Protein AF-M4RTB0-F1 (afdb_monomer)

Foldseek 3Di:
DDQPDQDDCVVDPDPQAVVQPPHPDDRPDDPDDRDDDDPVVVVVVVVVVVVD

Mean predicted aligned error: 3.94 Å

Solvent-accessible surface area (backbone atoms only — not comparable to full-atom values): 3717 Å² total; per-residue (Å²): 138,76,81,87,66,86,63,88,58,82,93,52,92,46,63,65,55,60,78,41,61,98,51,101,56,85,74,83,83,60,103,71,78,79,64,78,80,56,65,75,58,54,52,52,52,52,54,61,57,70,75,107

Structure (mmCIF, N/CA/C/O backbone):
data_AF-M4RTB0-F1
#
_entry.id   AF-M4RTB0-F1
#
loop_
_atom_site.group_PDB
_atom_site.id
_atom_site.type_symbol
_atom_site.label_atom_id
_atom_site.label_alt_id
_atom_site.label_comp_id
_atom_site.label_asym_id
_atom_site.label_entity_id
_atom_site.label_seq_id
_atom_site.pdbx_PDB_ins_code
_atom_site.Cartn_x
_atom_site.Cartn_y
_atom_site.Cartn_z
_atom_site.occupancy
_atom_site.B_iso_or_equiv
_atom_site.auth_seq_id
_atom_site.auth_comp_id
_atom_site.auth_asym_id
_atom_site.auth_atom_id
_atom_site.pdbx_PDB_model_num
ATOM 1 N N . MET A 1 1 ? -16.980 -0.867 -4.677 1.00 67.44 1 MET A N 1
ATOM 2 C CA . MET A 1 1 ? -15.519 -0.842 -4.920 1.00 67.44 1 MET A CA 1
ATOM 3 C C . MET A 1 1 ? -15.260 0.033 -6.130 1.00 67.44 1 MET A C 1
ATOM 5 O O . MET A 1 1 ? -16.054 -0.028 -7.057 1.00 67.44 1 MET A O 1
ATOM 9 N N . GLN A 1 2 ? -14.213 0.855 -6.101 1.00 84.38 2 GLN A N 1
ATOM 10 C CA . GLN A 1 2 ? -13.773 1.656 -7.246 1.00 84.38 2 GLN A CA 1
ATOM 11 C C . GLN A 1 2 ? -12.309 1.304 -7.516 1.00 84.38 2 GLN A C 1
ATOM 13 O O . GLN A 1 2 ? -11.468 1.548 -6.652 1.00 84.38 2 GLN A O 1
ATOM 18 N N . PHE A 1 3 ? -12.027 0.687 -8.664 1.00 89.75 3 PHE A N 1
ATOM 19 C CA . PHE A 1 3 ? -10.682 0.222 -9.031 1.00 89.75 3 PHE A CA 1
ATOM 20 C C . PHE A 1 3 ? -10.007 1.115 -10.078 1.00 89.75 3 PHE A C 1
ATOM 22 O O . PHE A 1 3 ? -8.785 1.119 -10.16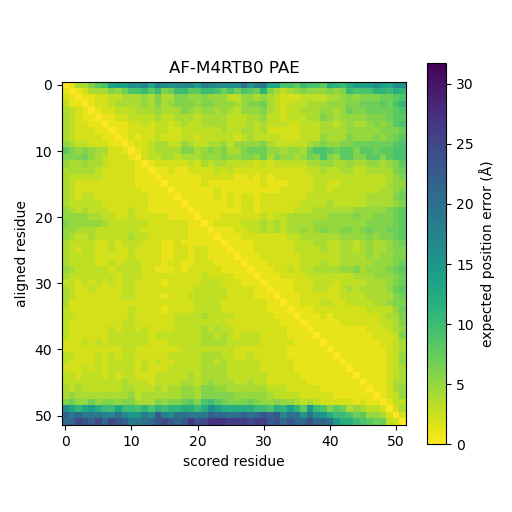6 1.00 89.75 3 PHE A O 1
ATOM 29 N N . ASP A 1 4 ? -10.785 1.913 -10.811 1.00 92.88 4 ASP A N 1
ATOM 30 C CA . ASP A 1 4 ? -10.281 2.795 -11.873 1.00 92.88 4 ASP A CA 1
ATOM 31 C C . ASP A 1 4 ? -9.737 4.131 -11.345 1.00 92.88 4 ASP A C 1
ATOM 33 O O . ASP A 1 4 ? -9.177 4.929 -12.094 1.00 92.88 4 ASP A O 1
ATOM 37 N N . ASN A 1 5 ? -9.908 4.399 -10.047 1.00 91.50 5 ASN A N 1
ATOM 38 C CA . ASN A 1 5 ? -9.405 5.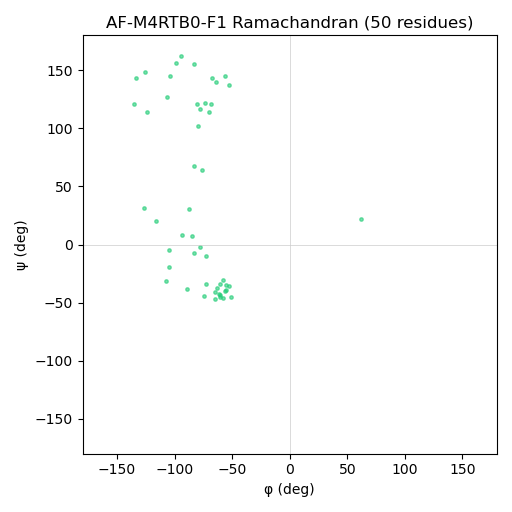620 -9.437 1.00 91.50 5 ASN A CA 1
ATOM 39 C C . ASN A 1 5 ? -7.893 5.512 -9.191 1.00 91.50 5 ASN A C 1
ATOM 41 O O . ASN A 1 5 ? -7.448 4.687 -8.389 1.00 91.50 5 ASN A O 1
ATOM 45 N N . ILE A 1 6 ? -7.118 6.373 -9.849 1.00 90.75 6 ILE A N 1
ATOM 46 C CA . ILE A 1 6 ? -5.668 6.460 -9.667 1.00 90.75 6 ILE A CA 1
ATOM 47 C C . ILE A 1 6 ? -5.384 7.279 -8.409 1.00 90.75 6 ILE A C 1
ATOM 49 O O . ILE A 1 6 ? -5.763 8.444 -8.308 1.00 90.75 6 ILE A O 1
ATOM 53 N N . ILE A 1 7 ? -4.694 6.669 -7.448 1.00 90.12 7 ILE A N 1
ATOM 54 C CA . ILE A 1 7 ? -4.346 7.306 -6.178 1.00 90.12 7 ILE A CA 1
ATOM 55 C C . ILE A 1 7 ? -2.857 7.634 -6.186 1.00 90.12 7 ILE A C 1
ATOM 57 O O . ILE A 1 7 ? -2.033 6.745 -6.385 1.00 90.12 7 ILE A O 1
ATOM 61 N N . ASP A 1 8 ? -2.511 8.891 -5.906 1.00 90.38 8 ASP A N 1
ATOM 62 C CA . ASP A 1 8 ? -1.116 9.275 -5.696 1.00 90.38 8 ASP A CA 1
ATOM 63 C C . ASP A 1 8 ? -0.579 8.659 -4.393 1.00 90.38 8 ASP A C 1
ATOM 65 O O . ASP A 1 8 ? -1.114 8.875 -3.302 1.00 90.38 8 ASP A O 1
ATOM 69 N N . ARG A 1 9 ? 0.483 7.861 -4.518 1.00 90.50 9 ARG A N 1
ATOM 70 C CA . ARG A 1 9 ? 1.184 7.203 -3.407 1.00 90.50 9 ARG A CA 1
ATOM 71 C C . ARG A 1 9 ? 2.519 7.865 -3.067 1.00 90.50 9 ARG A C 1
ATOM 73 O O . ARG A 1 9 ? 3.123 7.489 -2.063 1.00 90.50 9 ARG A O 1
ATOM 80 N N . THR A 1 10 ? 2.955 8.866 -3.830 1.00 83.88 10 THR A N 1
ATOM 81 C CA . THR A 1 10 ? 4.203 9.613 -3.604 1.00 83.88 10 THR A CA 1
ATOM 82 C C . THR A 1 10 ? 4.327 10.232 -2.204 1.00 83.88 10 THR A C 1
ATOM 84 O O . THR A 1 10 ? 5.424 10.178 -1.650 1.00 83.88 10 THR A O 1
ATOM 87 N N . PRO A 1 11 ? 3.265 10.789 -1.576 1.00 87.75 11 PRO A N 1
ATOM 88 C CA . PRO A 1 11 ? 3.379 11.350 -0.226 1.00 87.75 11 PRO A CA 1
ATOM 89 C C . PRO A 1 11 ? 3.381 10.287 0.887 1.00 87.75 11 PRO A C 1
ATOM 91 O O . PRO A 1 11 ? 3.473 10.635 2.063 1.00 87.75 11 PRO A O 1
ATOM 94 N N . SER A 1 12 ? 3.243 9.002 0.549 1.00 88.12 12 SER A N 1
ATOM 95 C CA . SER A 1 12 ? 3.210 7.907 1.522 1.00 88.12 12 SER A CA 1
ATOM 96 C C . SER A 1 12 ? 4.590 7.280 1.738 1.00 88.12 12 SER A C 1
ATOM 98 O O . SER A 1 12 ? 5.475 7.384 0.897 1.00 88.12 12 SER A O 1
ATOM 100 N N . TYR A 1 13 ? 4.752 6.537 2.834 1.00 93.25 13 TYR A N 1
ATOM 101 C CA . TYR A 1 13 ? 5.944 5.718 3.100 1.00 93.25 13 TYR A CA 1
ATOM 102 C C . TYR A 1 13 ? 5.841 4.300 2.501 1.00 93.25 13 TYR A C 1
ATOM 104 O O . TYR A 1 13 ? 6.352 3.334 3.068 1.00 93.25 13 TYR A O 1
ATOM 112 N N . ALA A 1 14 ? 5.133 4.133 1.378 1.00 94.69 14 ALA A N 1
ATOM 113 C CA . ALA A 1 14 ? 4.928 2.825 0.763 1.00 94.69 14 ALA A CA 1
ATOM 114 C C . ALA A 1 14 ? 6.231 2.283 0.152 1.00 94.69 14 ALA A C 1
ATOM 116 O O . ALA A 1 14 ? 6.717 2.792 -0.860 1.00 94.69 14 ALA A O 1
ATOM 117 N N . LEU A 1 15 ? 6.755 1.183 0.707 1.00 95.69 15 LEU A N 1
ATOM 118 C CA . LEU A 1 15 ? 7.981 0.525 0.227 1.00 95.69 15 LEU A CA 1
ATOM 119 C C . LEU A 1 15 ? 7.938 0.207 -1.277 1.00 95.69 15 LEU A C 1
ATOM 121 O O . LEU A 1 15 ? 8.957 0.299 -1.966 1.00 95.69 15 LEU A O 1
ATOM 125 N N 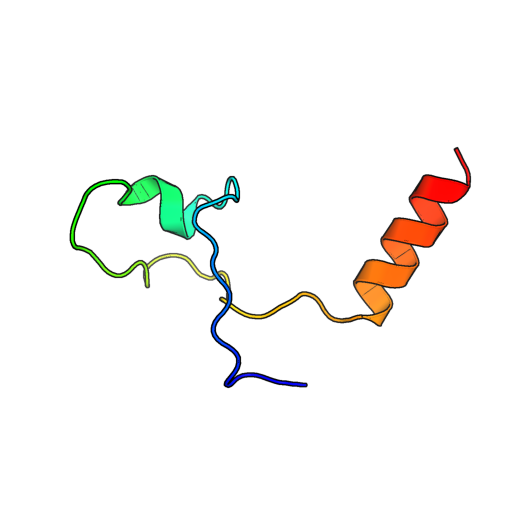. LYS A 1 16 ? 6.751 -0.147 -1.788 1.00 95.56 16 LYS A N 1
ATOM 126 C CA . LYS A 1 16 ? 6.502 -0.402 -3.210 1.00 95.56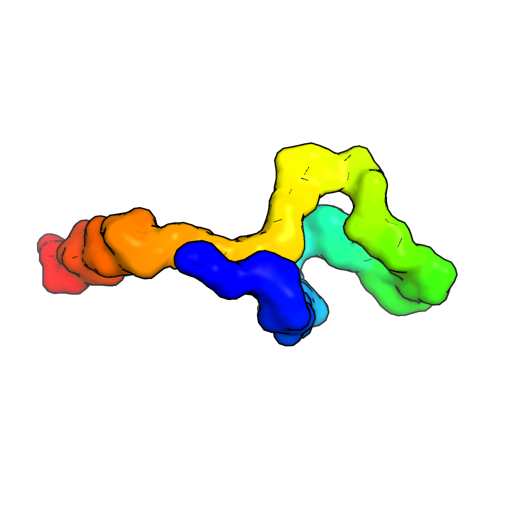 16 LYS A CA 1
ATOM 127 C C . LYS A 1 16 ? 7.008 0.738 -4.101 1.00 95.56 16 LYS A C 1
ATOM 129 O O . LYS A 1 16 ? 7.681 0.455 -5.092 1.00 95.56 16 LYS A O 1
ATOM 134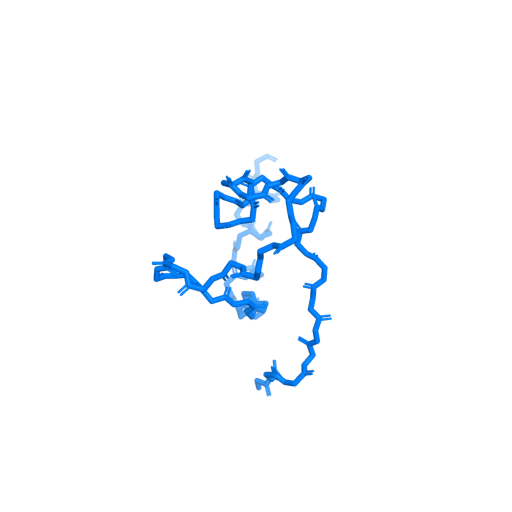 N N . TRP A 1 17 ? 6.729 1.981 -3.708 1.00 94.69 17 TRP A N 1
ATOM 135 C CA . TRP A 1 17 ? 7.086 3.208 -4.421 1.00 94.69 17 TRP A CA 1
ATOM 136 C C . TRP A 1 17 ? 8.469 3.740 -4.022 1.00 94.69 17 TRP A C 1
ATOM 138 O O . TRP A 1 17 ? 9.241 4.147 -4.889 1.00 94.69 17 TRP A O 1
ATOM 148 N N . GLU A 1 18 ? 8.839 3.654 -2.740 1.00 95.19 18 GLU A N 1
ATOM 149 C CA . GLU A 1 18 ? 10.135 4.149 -2.247 1.00 95.19 18 GLU A CA 1
ATOM 150 C C . GLU A 1 18 ? 11.335 3.449 -2.907 1.00 95.19 18 GLU A C 1
ATOM 152 O O . GLU A 1 18 ? 12.350 4.089 -3.181 1.00 95.19 18 GLU A O 1
ATOM 157 N N . ARG A 1 19 ? 11.220 2.156 -3.247 1.00 94.50 19 ARG A N 1
ATOM 158 C CA . ARG A 1 19 ? 12.312 1.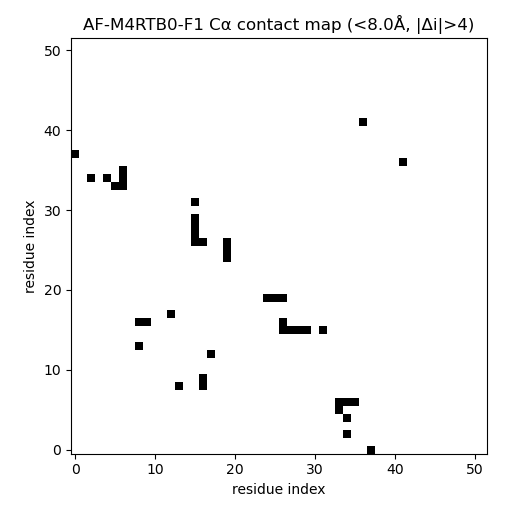385 -3.874 1.00 94.50 19 ARG A CA 1
ATOM 159 C C . ARG A 1 19 ? 12.853 2.011 -5.166 1.00 94.50 19 ARG A C 1
ATOM 161 O O . ARG A 1 19 ? 14.044 1.880 -5.449 1.00 94.50 19 ARG A O 1
ATOM 168 N N . TYR A 1 20 ? 11.989 2.643 -5.956 1.00 94.69 20 TYR A N 1
ATOM 169 C CA . TYR A 1 20 ? 12.337 3.223 -7.257 1.00 94.69 20 TYR A CA 1
ATOM 170 C C . TYR A 1 20 ? 12.165 4.744 -7.293 1.00 94.69 20 TYR A C 1
ATOM 172 O O . TYR A 1 20 ? 12.086 5.334 -8.368 1.00 94.69 20 TYR A O 1
ATOM 180 N N . LYS A 1 21 ? 12.150 5.395 -6.126 1.00 92.88 21 LYS A N 1
ATOM 181 C CA . LYS A 1 21 ? 12.059 6.851 -6.016 1.00 92.88 21 LYS A CA 1
ATOM 182 C C . LYS A 1 21 ? 13.134 7.542 -6.860 1.00 92.88 21 LYS A C 1
ATOM 184 O O . LYS A 1 21 ? 14.293 7.120 -6.877 1.00 92.88 21 LYS A O 1
ATOM 189 N N . SER A 1 22 ? 12.735 8.603 -7.561 1.00 93.31 22 SER A N 1
ATOM 190 C CA . SER A 1 22 ? 13.598 9.377 -8.469 1.00 93.31 22 SER A CA 1
ATOM 191 C C . SER A 1 22 ? 14.166 8.580 -9.656 1.00 93.31 22 SER A C 1
ATOM 193 O O . SER A 1 22 ? 15.190 8.962 -10.222 1.00 93.31 22 SER A O 1
ATOM 195 N N . ARG A 1 23 ? 13.524 7.469 -10.039 1.00 95.56 23 ARG A N 1
ATOM 196 C CA . ARG A 1 23 ? 13.842 6.681 -11.237 1.00 95.56 23 ARG A CA 1
ATOM 197 C C . ARG A 1 23 ? 12.584 6.510 -12.082 1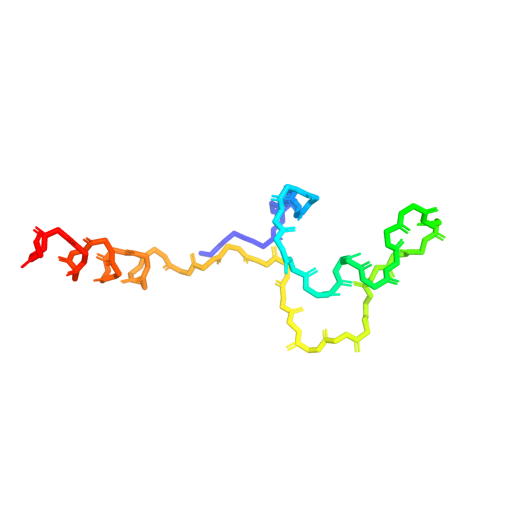.00 95.56 23 ARG A C 1
ATOM 199 O O . ARG A 1 23 ? 11.491 6.403 -11.538 1.00 95.56 23 ARG A O 1
ATOM 206 N N . ASP A 1 24 ? 12.749 6.435 -13.397 1.00 95.81 24 ASP A N 1
ATOM 207 C CA . ASP A 1 24 ? 11.642 6.210 -14.334 1.00 95.81 24 ASP A CA 1
ATOM 208 C C . ASP A 1 24 ? 11.314 4.711 -14.444 1.00 95.81 24 ASP A C 1
ATOM 210 O O . ASP A 1 24 ? 11.638 4.035 -15.419 1.00 95.81 24 ASP A O 1
ATOM 214 N N . ILE A 1 25 ? 10.792 4.147 -13.352 1.00 95.31 25 ILE A N 1
ATOM 215 C CA . ILE A 1 25 ? 10.431 2.730 -13.241 1.00 95.31 25 ILE A CA 1
ATOM 216 C C . ILE A 1 25 ? 9.059 2.638 -12.578 1.00 95.31 25 ILE A C 1
ATOM 218 O O . ILE A 1 25 ? 8.893 3.050 -11.431 1.00 95.31 25 ILE A O 1
ATOM 222 N N . LEU A 1 26 ? 8.092 2.029 -13.267 1.00 94.06 26 LEU A N 1
ATOM 223 C CA . LEU A 1 26 ? 6.770 1.769 -12.700 1.00 94.06 26 LEU A CA 1
ATOM 224 C C . LEU A 1 26 ? 6.837 0.613 -11.672 1.00 94.06 26 LEU A C 1
ATOM 226 O O . LEU A 1 26 ? 7.236 -0.502 -12.030 1.00 94.06 26 LEU A O 1
ATOM 230 N N . PRO A 1 27 ? 6.444 0.821 -10.400 1.00 94.06 27 PRO A N 1
ATOM 231 C CA . PRO A 1 27 ? 6.586 -0.196 -9.363 1.00 94.06 27 PRO A CA 1
ATOM 232 C C . PRO A 1 27 ? 5.480 -1.264 -9.434 1.00 94.06 27 PRO A C 1
ATOM 234 O O . PRO A 1 27 ? 4.370 -1.075 -8.946 1.00 94.06 27 PRO A O 1
ATOM 237 N N . MET A 1 28 ? 5.812 -2.438 -9.981 1.00 96.12 28 MET A N 1
ATOM 238 C CA . MET A 1 28 ? 4.898 -3.593 -10.123 1.00 96.12 28 MET A CA 1
ATOM 239 C C . MET A 1 28 ? 5.473 -4.896 -9.532 1.00 96.12 28 MET A C 1
ATOM 241 O O . MET A 1 28 ? 5.232 -5.984 -10.043 1.00 96.12 28 MET A O 1
ATOM 245 N N . TRP A 1 29 ? 6.293 -4.790 -8.483 1.00 95.25 29 TRP A N 1
ATOM 246 C CA . TRP A 1 29 ? 7.174 -5.880 -8.036 1.00 95.25 29 TRP A CA 1
ATOM 247 C C . TRP A 1 29 ? 6.754 -6.566 -6.729 1.00 95.25 29 TRP A C 1
ATOM 249 O O . TRP A 1 29 ? 7.035 -7.747 -6.545 1.00 95.25 29 TRP A O 1
ATOM 259 N N . ILE A 1 30 ? 6.126 -5.837 -5.804 1.00 96.38 30 ILE A N 1
ATOM 260 C CA . ILE A 1 30 ? 5.689 -6.367 -4.506 1.00 96.38 30 ILE A CA 1
ATOM 261 C C . ILE A 1 30 ? 4.180 -6.604 -4.517 1.00 96.38 30 ILE A C 1
ATOM 263 O O . ILE A 1 30 ? 3.434 -5.843 -5.137 1.00 96.38 30 ILE A O 1
ATOM 267 N N . ALA A 1 31 ? 3.741 -7.654 -3.821 1.00 97.00 31 ALA A N 1
ATOM 268 C CA . ALA A 1 31 ? 2.342 -8.059 -3.709 1.00 97.00 31 ALA A CA 1
ATOM 269 C C . ALA A 1 31 ? 1.551 -7.157 -2.739 1.00 97.00 31 ALA A C 1
ATOM 271 O O . ALA A 1 31 ? 1.080 -7.595 -1.695 1.00 97.00 31 ALA A O 1
ATOM 272 N N . ASP A 1 32 ? 1.427 -5.886 -3.108 1.00 94.38 32 ASP A N 1
ATOM 273 C CA . ASP A 1 32 ? 0.579 -4.872 -2.480 1.00 94.38 32 ASP A CA 1
ATOM 274 C C . ASP A 1 32 ? -0.176 -4.121 -3.591 1.00 94.38 32 ASP A C 1
ATOM 276 O O . ASP A 1 32 ? 0.362 -3.922 -4.686 1.00 94.38 32 ASP A O 1
ATOM 280 N N . THR A 1 33 ? -1.431 -3.744 -3.354 1.00 94.00 33 THR A N 1
ATOM 281 C CA . THR A 1 33 ? -2.322 -3.172 -4.379 1.00 94.00 33 THR A CA 1
ATOM 282 C C . THR A 1 33 ? -2.382 -1.644 -4.311 1.00 94.00 33 THR A C 1
ATOM 284 O O . THR A 1 33 ? -2.196 -1.039 -3.258 1.00 94.00 33 THR A O 1
ATOM 287 N N . GLU A 1 34 ? -2.723 -0.997 -5.428 1.00 92.75 34 GLU A N 1
ATOM 288 C CA . GLU A 1 34 ? -2.846 0.473 -5.489 1.00 92.75 34 GLU A CA 1
ATOM 289 C C . GLU A 1 34 ? -4.221 0.999 -5.041 1.00 92.75 34 GLU A C 1
ATOM 291 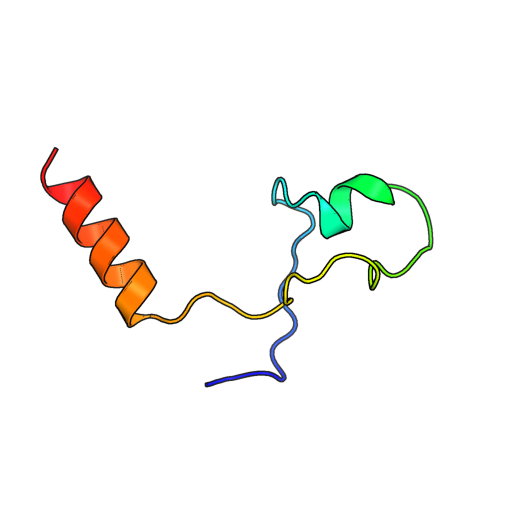O O . GLU A 1 34 ? -4.506 2.194 -5.122 1.00 92.75 34 GLU A O 1
ATOM 296 N N . PHE A 1 35 ? -5.087 0.133 -4.515 1.00 93.44 35 PHE A N 1
ATOM 297 C CA . PHE A 1 35 ? -6.453 0.502 -4.159 1.00 93.44 35 PHE A CA 1
ATOM 298 C C . PHE A 1 35 ? -6.540 1.154 -2.780 1.00 93.44 35 PHE A C 1
ATOM 300 O O . PHE A 1 35 ? -5.687 0.965 -1.912 1.00 93.44 35 PHE A O 1
ATOM 307 N N . ARG A 1 36 ? -7.579 1.963 -2.567 1.00 92.75 36 ARG A N 1
ATOM 308 C CA . ARG A 1 36 ? -7.898 2.491 -1.236 1.00 92.75 36 ARG A CA 1
ATOM 309 C C . ARG A 1 36 ? -8.352 1.339 -0.336 1.00 92.75 36 ARG A C 1
ATOM 311 O O . ARG A 1 36 ? -9.070 0.447 -0.787 1.00 92.75 36 ARG A O 1
ATOM 318 N N . CYS A 1 37 ? -7.982 1.397 0.942 1.00 93.50 37 CYS A N 1
ATOM 319 C CA . CYS A 1 37 ? -8.536 0.504 1.956 1.00 93.50 37 CYS A CA 1
ATOM 320 C C . CYS A 1 37 ? -10.073 0.606 1.983 1.00 93.50 37 CYS A C 1
ATOM 322 O O . CYS A 1 37 ? -10.634 1.681 1.755 1.00 93.50 37 CYS A O 1
ATOM 324 N N . ALA A 1 38 ? -10.759 -0.506 2.241 1.00 94.38 38 ALA A N 1
ATOM 325 C CA . ALA A 1 38 ? -12.215 -0.518 2.296 1.00 94.38 38 ALA A CA 1
ATOM 326 C C . ALA A 1 38 ? -12.727 0.360 3.451 1.00 94.38 38 ALA A C 1
ATOM 328 O O . ALA A 1 38 ? -12.171 0.327 4.548 1.00 94.38 38 ALA A O 1
ATOM 329 N N . GLU A 1 39 ? -13.810 1.109 3.219 1.00 95.50 39 GLU A N 1
ATOM 330 C CA . GLU A 1 39 ? -14.329 2.061 4.214 1.00 95.50 39 GLU A CA 1
ATOM 331 C C . GLU A 1 39 ? -14.654 1.417 5.577 1.00 95.50 39 GLU A C 1
ATOM 333 O O . GLU A 1 39 ? -14.231 1.982 6.582 1.00 95.50 39 GLU A O 1
ATOM 338 N N . PRO A 1 40 ? -15.232 0.195 5.661 1.00 96.88 40 PRO A N 1
ATOM 339 C CA . PRO A 1 40 ? -15.456 -0.456 6.955 1.00 96.88 40 PRO A CA 1
ATOM 340 C C . PRO A 1 40 ? -14.182 -0.670 7.789 1.00 96.88 40 PRO A C 1
ATOM 342 O O . PRO A 1 40 ? -14.234 -0.643 9.015 1.00 96.88 40 PRO A O 1
ATOM 345 N N . ILE A 1 41 ? -13.029 -0.870 7.141 1.00 97.00 41 ILE A N 1
ATOM 346 C CA . ILE A 1 41 ? -11.739 -1.032 7.828 1.00 97.00 41 ILE A CA 1
ATOM 347 C C . ILE A 1 41 ? -11.257 0.325 8.348 1.00 97.00 41 ILE A C 1
ATOM 349 O O . ILE A 1 41 ? -10.817 0.431 9.492 1.00 97.00 41 ILE A O 1
ATOM 353 N N . LEU A 1 42 ? -11.365 1.373 7.525 1.00 96.19 42 LEU A N 1
ATOM 354 C CA . LEU A 1 42 ? -10.998 2.732 7.920 1.00 96.19 42 LEU A CA 1
ATOM 355 C C . LEU A 1 42 ? -11.849 3.220 9.095 1.00 96.19 42 LEU A C 1
ATOM 357 O O . LEU A 1 42 ? -11.307 3.802 10.031 1.00 96.19 42 LEU A O 1
ATOM 361 N N . ASP A 1 43 ? -13.154 2.962 9.076 1.00 97.38 43 ASP A N 1
ATOM 362 C CA . ASP A 1 43 ? -14.066 3.363 10.149 1.00 97.38 43 ASP A CA 1
ATOM 363 C C . ASP A 1 43 ? -13.760 2.646 11.463 1.00 97.38 43 ASP A C 1
ATOM 365 O O . ASP A 1 43 ? -13.719 3.286 12.515 1.00 97.38 43 ASP A O 1
ATOM 369 N N . ALA A 1 44 ? -13.446 1.349 11.405 1.00 97.94 44 ALA A N 1
ATOM 370 C CA . ALA A 1 44 ? -13.014 0.598 12.578 1.00 97.94 44 ALA A CA 1
ATOM 371 C C . ALA A 1 44 ? -11.727 1.182 13.194 1.00 97.94 44 ALA A C 1
ATOM 373 O O . ALA A 1 44 ? -11.655 1.364 14.410 1.00 97.94 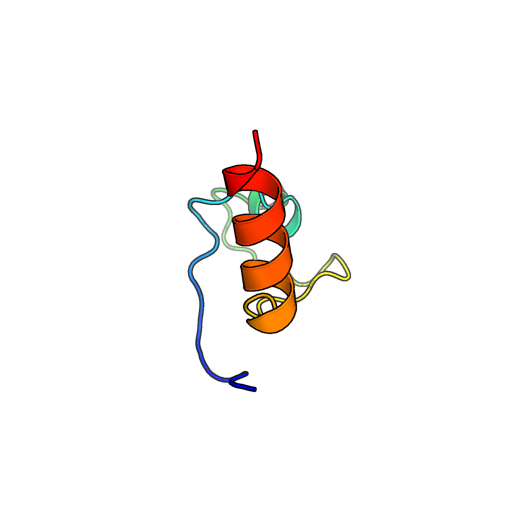44 ALA A O 1
ATOM 374 N N . ILE A 1 45 ? -10.737 1.542 12.366 1.00 97.62 45 ILE A N 1
ATOM 375 C CA . ILE A 1 45 ? -9.486 2.166 12.830 1.00 97.62 45 ILE A CA 1
ATOM 376 C C . ILE A 1 45 ? -9.756 3.543 13.453 1.00 97.62 45 ILE A C 1
ATOM 378 O O . ILE A 1 45 ? -9.265 3.821 14.546 1.00 97.62 45 ILE A O 1
ATOM 382 N N . LYS A 1 46 ? -10.555 4.398 12.797 1.00 97.19 46 LYS A N 1
ATOM 383 C CA . LYS A 1 46 ? -10.927 5.724 13.327 1.00 97.19 46 LYS A CA 1
ATOM 384 C C . LYS A 1 46 ? -11.620 5.597 14.687 1.00 97.19 46 LYS A C 1
ATOM 386 O O . LYS A 1 46 ? -11.254 6.305 15.621 1.00 97.19 46 LYS A O 1
ATOM 391 N N . SER A 1 47 ? -12.579 4.674 14.806 1.00 96.94 47 SER A N 1
ATOM 392 C CA . SER A 1 47 ? -13.296 4.423 16.059 1.00 96.94 47 SER A CA 1
ATOM 393 C C . SER A 1 47 ? -12.343 3.985 17.170 1.00 96.94 47 SER A C 1
ATOM 395 O O . SER A 1 47 ? -12.432 4.512 18.276 1.00 96.94 47 SER A O 1
ATOM 397 N N . ALA A 1 48 ? -11.412 3.071 16.882 1.00 96.31 48 ALA A N 1
ATOM 398 C CA . ALA A 1 48 ? -10.433 2.600 17.859 1.00 96.31 48 ALA A CA 1
ATOM 399 C C . ALA A 1 48 ? -9.495 3.719 18.343 1.00 96.31 48 ALA A C 1
ATOM 401 O O . ALA A 1 48 ? -9.172 3.775 19.525 1.00 96.31 48 ALA A O 1
ATOM 402 N N . LEU A 1 49 ? -9.091 4.632 17.453 1.00 94.44 49 LEU A N 1
ATOM 403 C CA . LEU A 1 49 ? -8.234 5.772 17.799 1.00 94.44 49 LEU A CA 1
ATOM 404 C C . LEU A 1 49 ? -8.966 6.852 18.606 1.00 94.44 49 LEU A C 1
ATOM 406 O O . LEU A 1 49 ? -8.354 7.480 19.458 1.00 94.44 49 LEU A O 1
ATOM 410 N N . SER A 1 50 ? -10.262 7.069 18.360 1.00 87.69 50 SER A N 1
ATOM 411 C CA . SER A 1 50 ? -11.067 8.061 19.097 1.00 87.69 50 SER A CA 1
ATOM 412 C C . SER A 1 50 ? -11.417 7.664 20.536 1.00 87.69 50 SER A C 1
ATOM 414 O O . SER A 1 50 ? -11.958 8.477 21.279 1.00 87.69 50 SER A O 1
ATOM 416 N N . MET A 1 51 ? -11.151 6.412 20.915 1.00 63.59 51 MET A N 1
ATOM 417 C CA . MET A 1 51 ? -11.396 5.875 22.258 1.00 63.59 51 MET A CA 1
ATOM 418 C C . MET A 1 51 ? -10.168 5.979 23.181 1.00 63.59 51 MET A C 1
ATOM 420 O O . MET A 1 51 ? -10.195 5.419 24.278 1.00 63.59 51 MET A O 1
ATOM 424 N N . VAL A 1 52 ? -9.106 6.665 22.740 1.00 51.53 52 VAL A N 1
ATOM 425 C CA . VAL A 1 52 ? -7.876 6.940 23.505 1.00 51.53 52 VAL A CA 1
ATOM 426 C C . VAL A 1 52 ? -7.819 8.407 23.906 1.00 51.53 52 VAL A C 1
ATOM 428 O O . VAL A 1 52 ? -8.135 9.261 23.048 1.00 51.53 52 VAL A O 1
#

Nearest PDB structures (foldseek):
  5z0q-assembly4_G  TM=8.844E-01  e=1.180E-02  Erwinia tasmaniensis Et1/99

Sequence (52 aa):
MQFDNIIDRTPSYALKWERYKSRDILPMWIADTEFRCAEPILDAIKSALSMV

pLDDT: mean 91.79, std 8.43, range [51.53, 97.94]

Secondary structure (DSSP, 8-state):
---S-----TTS--HHHHTTTTSS-----SS--SSPPPHHHHHHHHHHHTT-

Radius of gyration: 14.14 Å; Cα contacts (8 Å, |Δi|>4): 21; chains: 1; bounding box: 29×19×38 Å

Organism: NCBI:txid1129794

InterPro domains:
  IPR015422 Pyridoxal phosphate-dependent transferase, small domain [G3DSA:3.90.1150.10] (1-51)